Protein AF-A0A434CMQ6-F1 (afdb_monomer)

Mean predicted aligned error: 5.28 Å

Secondary structure (DSSP, 8-state):
--EEEEEES--SSS-HHHHHHHHHHSTTEEEEEE--TTT-HHHHHHHHHHHHHHHHHHHTGGGS--

Foldseek 3Di:
DEAEQEEECDDPVDHSVNSVVVQVPDPNYDYDYFYDCVVPVVRRVVRVVVSVVVSCCVPPVVPPPD

Solvent-accessible surface area (backbone atoms only — not comparable to full-atom values): 3884 Å² total; per-residue (Å²): 117,79,42,82,35,74,29,28,83,62,38,97,89,52,54,39,66,56,39,50,54,52,24,76,71,38,76,68,38,43,76,46,81,34,58,23,59,85,79,38,52,68,58,18,54,50,44,51,52,49,56,52,51,53,51,45,42,75,75,60,62,70,73,82,81,128

Sequence (6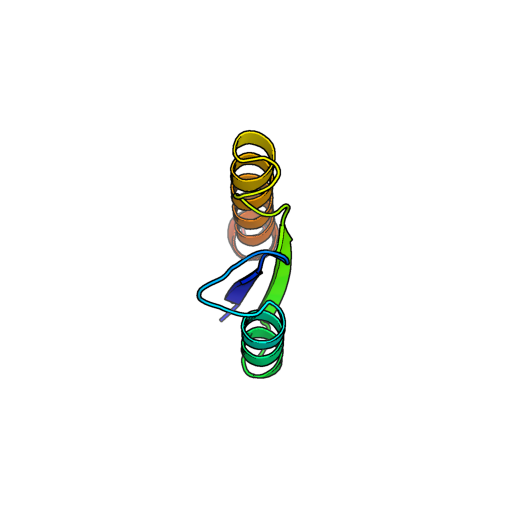6 aa):
FPTLVIGSGIDLVHPLAAARSLADAIPNATFAEVMPKATDKECHFAEIRAAIADFLDMNFNNQDQS

pLDDT: mean 88.17, std 12.18, range [44.91, 97.25]

Nearest PDB structures (foldseek):
  8ynv-assembly4_D  TM=7.731E-01  e=4.036E-01  Bacillus thuringiensis
  4y7d-assembly1_A  TM=7.075E-01  e=4.036E-01  Nakamurella multipartita DSM 44233
  5d7b-assembly1_A  TM=8.820E-01  e=1.458E+00  Corynebacterium glutamicum
  5efz-assembly3_D  TM=5.915E-01  e=1.190E+00  Pseudomonas veronii

Structure (mmCIF, N/CA/C/O backbone):
data_AF-A0A434CMQ6-F1
#
_entry.id   AF-A0A434CMQ6-F1
#
loop_
_atom_site.group_PDB
_atom_site.id
_atom_site.type_symbol
_atom_site.label_atom_id
_atom_site.label_alt_id
_atom_site.label_comp_id
_atom_site.label_asym_id
_atom_site.label_entity_id
_atom_site.label_seq_id
_atom_site.pdbx_PDB_ins_code
_atom_site.Cartn_x
_atom_site.Cartn_y
_atom_site.Cartn_z
_atom_site.occupancy
_atom_site.B_iso_or_equiv
_atom_site.auth_seq_id
_atom_site.auth_comp_id
_atom_site.auth_asym_id
_atom_site.auth_atom_id
_atom_site.pdbx_PDB_model_num
ATOM 1 N N . PHE A 1 1 ? -8.004 -4.053 13.261 1.00 80.44 1 PHE A N 1
ATOM 2 C CA . PHE A 1 1 ? -7.314 -2.762 13.089 1.00 80.44 1 PHE A CA 1
ATOM 3 C C . PHE A 1 1 ? -6.961 -2.614 11.620 1.00 80.44 1 PHE A C 1
ATOM 5 O O . PHE A 1 1 ? -6.568 -3.622 11.037 1.00 80.44 1 PHE A O 1
ATOM 12 N N . PRO A 1 2 ? -7.167 -1.437 11.012 1.00 94.12 2 PRO A N 1
ATOM 13 C CA . PRO A 1 2 ? -6.858 -1.221 9.602 1.00 94.12 2 PRO A CA 1
ATOM 14 C C . PRO A 1 2 ? -5.349 -1.356 9.366 1.00 94.12 2 PRO A C 1
ATOM 16 O O . PRO A 1 2 ? -4.553 -1.006 10.238 1.00 94.12 2 PRO A O 1
ATOM 19 N N . THR A 1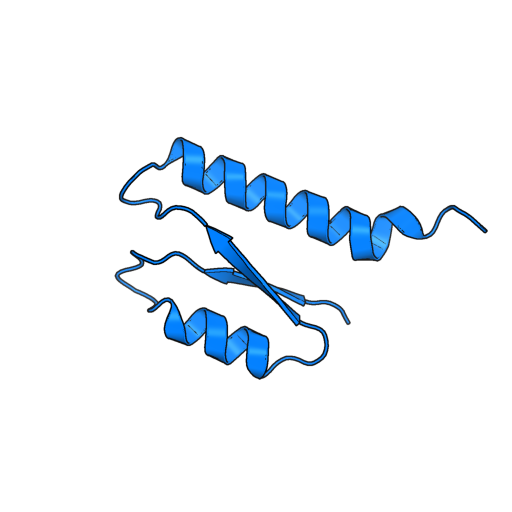 3 ? -4.955 -1.880 8.204 1.00 96.56 3 THR A N 1
ATOM 20 C CA . THR A 1 3 ? -3.541 -2.052 7.821 1.00 96.56 3 THR A CA 1
ATOM 21 C C . THR A 1 3 ? -3.328 -1.580 6.389 1.00 96.56 3 THR A C 1
ATOM 23 O O . THR A 1 3 ? -4.091 -1.950 5.505 1.00 96.56 3 THR A O 1
ATOM 26 N N . LEU A 1 4 ? -2.280 -0.797 6.143 1.00 97.12 4 LEU A N 1
ATOM 27 C CA . LEU A 1 4 ? -1.848 -0.441 4.794 1.00 97.12 4 LEU A CA 1
ATOM 28 C C . LEU A 1 4 ? -0.643 -1.298 4.403 1.00 97.12 4 LEU A C 1
ATOM 30 O O . LEU A 1 4 ? 0.362 -1.307 5.114 1.00 97.12 4 LEU A O 1
ATOM 34 N N . VAL A 1 5 ? -0.728 -1.982 3.264 1.00 96.62 5 VAL A N 1
ATOM 35 C CA . VAL A 1 5 ? 0.395 -2.706 2.659 1.00 96.62 5 VAL A CA 1
ATOM 36 C C . VAL A 1 5 ? 0.777 -2.013 1.357 1.00 96.62 5 VAL A C 1
ATOM 38 O O . VAL A 1 5 ? -0.044 -1.901 0.450 1.00 96.62 5 VAL A O 1
ATOM 41 N N . ILE A 1 6 ? 2.026 -1.557 1.260 1.00 95.50 6 ILE A N 1
ATOM 42 C CA . ILE A 1 6 ? 2.548 -0.873 0.072 1.00 95.50 6 ILE A CA 1
ATOM 43 C C . ILE A 1 6 ? 3.534 -1.794 -0.648 1.00 95.50 6 ILE A C 1
ATOM 45 O O . ILE A 1 6 ? 4.457 -2.318 -0.024 1.00 95.50 6 ILE A O 1
ATOM 49 N N . GLY A 1 7 ? 3.351 -1.979 -1.955 1.00 93.00 7 GLY A N 1
ATOM 50 C C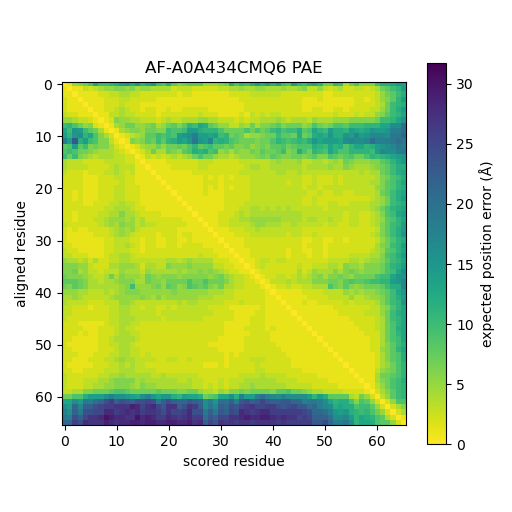A . GLY A 1 7 ? 4.263 -2.728 -2.823 1.00 93.00 7 GLY A CA 1
ATOM 51 C C . GLY A 1 7 ? 4.732 -1.903 -4.022 1.00 93.00 7 GLY A C 1
ATOM 52 O O . GLY A 1 7 ? 4.121 -0.899 -4.370 1.00 93.00 7 GLY A O 1
ATOM 53 N N . SER A 1 8 ? 5.815 -2.329 -4.672 1.00 90.06 8 SER A N 1
ATOM 54 C CA . SER A 1 8 ? 6.293 -1.734 -5.929 1.00 90.06 8 SER A CA 1
ATOM 55 C C . SER A 1 8 ? 6.723 -2.837 -6.896 1.00 90.06 8 SER A C 1
ATOM 57 O O . SER A 1 8 ? 7.367 -3.802 -6.482 1.00 90.06 8 SER A O 1
ATOM 59 N N . GLY A 1 9 ? 6.396 -2.690 -8.182 1.00 80.00 9 GLY A N 1
ATOM 60 C CA . GLY A 1 9 ? 6.622 -3.725 -9.199 1.00 80.00 9 GLY A CA 1
ATOM 61 C C . GLY A 1 9 ? 8.090 -4.099 -9.460 1.00 80.00 9 GLY A C 1
ATOM 62 O O . GLY A 1 9 ? 8.360 -5.232 -9.853 1.00 80.00 9 GLY A O 1
ATOM 63 N N . ILE A 1 10 ? 9.045 -3.191 -9.214 1.00 77.69 10 ILE A N 1
ATOM 64 C CA . ILE A 1 10 ? 10.491 -3.468 -9.315 1.00 77.69 10 ILE A CA 1
ATOM 65 C C . ILE A 1 10 ? 11.106 -3.344 -7.921 1.00 77.69 10 ILE A C 1
ATOM 67 O O . ILE A 1 10 ? 11.727 -2.339 -7.571 1.00 77.69 10 ILE A O 1
ATOM 71 N N . ASP A 1 11 ? 10.911 -4.383 -7.117 1.00 73.62 11 ASP A N 1
ATOM 72 C CA . ASP A 1 11 ? 11.642 -4.619 -5.876 1.00 73.62 11 ASP A CA 1
ATOM 73 C C . ASP A 1 11 ? 12.390 -5.959 -6.014 1.00 73.62 11 ASP A C 1
ATOM 75 O O . ASP A 1 11 ? 11.795 -7.030 -6.132 1.00 73.62 11 ASP A O 1
ATOM 79 N N . LEU A 1 12 ? 13.726 -5.875 -6.086 1.00 64.56 12 LEU A N 1
ATOM 80 C CA . LEU A 1 12 ? 14.623 -7.026 -6.272 1.00 64.56 12 LEU A CA 1
ATOM 81 C C . LEU A 1 12 ? 14.729 -7.908 -5.020 1.00 64.56 12 LEU A C 1
ATOM 83 O O . LEU A 1 12 ? 15.262 -9.014 -5.101 1.00 64.56 12 LEU A O 1
ATOM 87 N N . VAL A 1 13 ? 14.269 -7.411 -3.872 1.00 79.12 13 VAL A N 1
ATOM 88 C CA . VAL A 1 13 ? 14.311 -8.115 -2.588 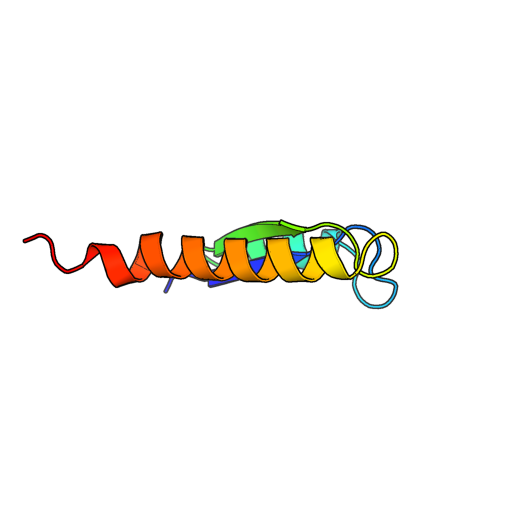1.00 79.12 13 VAL A CA 1
ATOM 89 C C . VAL A 1 13 ? 12.950 -8.743 -2.294 1.00 79.12 13 VAL A C 1
ATOM 91 O O . VAL A 1 13 ? 12.892 -9.893 -1.859 1.00 79.12 13 VAL A O 1
ATOM 94 N N . HIS A 1 14 ? 11.857 -8.033 -2.586 1.00 79.25 14 HIS A N 1
ATOM 95 C CA . HIS A 1 14 ? 10.495 -8.504 -2.335 1.00 79.25 14 HIS A CA 1
ATOM 96 C C . HIS A 1 14 ? 9.626 -8.421 -3.598 1.00 79.25 14 HIS A C 1
ATOM 98 O O . HIS A 1 14 ? 9.288 -7.326 -4.038 1.00 79.25 14 HIS A O 1
ATOM 104 N N . PRO A 1 15 ? 9.178 -9.551 -4.171 1.00 86.25 15 PRO A N 1
ATOM 105 C CA . PRO A 1 15 ? 8.244 -9.523 -5.291 1.00 86.25 15 PRO A CA 1
ATOM 106 C C . PRO A 1 15 ? 6.936 -8.816 -4.918 1.00 86.25 15 PRO A C 1
ATOM 108 O O . PRO A 1 15 ? 6.409 -9.025 -3.825 1.00 86.25 15 PRO A O 1
ATOM 111 N N . LEU A 1 16 ? 6.333 -8.087 -5.862 1.00 89.00 16 LEU A N 1
ATOM 112 C CA . LEU A 1 16 ? 5.011 -7.465 -5.690 1.00 89.00 16 LEU A CA 1
ATOM 113 C C . LEU A 1 16 ? 3.944 -8.464 -5.198 1.00 89.00 16 LEU A C 1
ATOM 115 O O . LEU A 1 16 ? 3.082 -8.132 -4.385 1.00 89.00 16 LEU A O 1
ATOM 119 N N . ALA A 1 17 ? 4.046 -9.722 -5.639 1.00 91.06 17 ALA A N 1
ATOM 120 C CA . ALA A 1 17 ? 3.174 -10.812 -5.211 1.00 91.06 17 ALA A CA 1
ATOM 121 C C . ALA A 1 17 ? 3.216 -11.066 -3.691 1.00 91.06 17 ALA A C 1
ATOM 123 O O . ALA A 1 17 ? 2.200 -11.456 -3.116 1.00 91.06 17 ALA A O 1
ATOM 124 N N . ALA A 1 18 ? 4.350 -10.815 -3.026 1.00 91.69 18 ALA A N 1
ATOM 125 C CA . ALA A 1 18 ? 4.470 -10.950 -1.577 1.00 91.69 18 ALA A CA 1
ATOM 126 C C . ALA A 1 18 ? 3.654 -9.871 -0.850 1.00 91.69 18 ALA A C 1
ATOM 128 O O . ALA A 1 18 ? 2.923 -10.189 0.085 1.00 91.69 18 ALA A O 1
ATOM 129 N N . ALA A 1 19 ? 3.711 -8.620 -1.321 1.00 93.69 19 ALA A N 1
ATOM 130 C CA . ALA A 1 19 ? 2.917 -7.526 -0.764 1.00 93.69 19 ALA A CA 1
ATOM 131 C C . ALA A 1 19 ? 1.410 -7.775 -0.947 1.00 93.69 19 ALA A C 1
ATOM 133 O O . ALA A 1 19 ? 0.628 -7.575 -0.020 1.00 93.69 19 ALA A O 1
ATOM 134 N N . ARG A 1 20 ? 1.006 -8.304 -2.107 1.00 94.31 20 ARG A N 1
ATOM 135 C CA . ARG A 1 20 ? -0.394 -8.669 -2.353 1.00 94.31 20 ARG A CA 1
ATOM 136 C C . ARG A 1 20 ? -0.866 -9.816 -1.461 1.00 94.31 20 ARG A C 1
ATOM 138 O O . ARG A 1 20 ? -1.891 -9.689 -0.805 1.00 94.31 20 ARG A O 1
ATOM 145 N N . SER A 1 21 ? -0.065 -10.876 -1.358 1.00 95.38 21 SER A N 1
ATOM 146 C CA . SER A 1 21 ? -0.356 -12.010 -0.469 1.00 95.38 21 SER A CA 1
ATOM 147 C C . SER A 1 21 ? -0.481 -11.574 0.993 1.00 95.38 21 SER A C 1
ATOM 149 O O . SER A 1 21 ? -1.327 -12.081 1.723 1.00 95.38 21 SER A O 1
ATOM 151 N N . LEU A 1 22 ? 0.349 -10.620 1.427 1.00 95.19 22 LEU A N 1
ATOM 152 C CA . LEU A 1 22 ? 0.286 -10.075 2.778 1.00 95.19 22 LEU A CA 1
ATOM 153 C C . LEU A 1 22 ? -1.002 -9.278 3.017 1.00 95.19 22 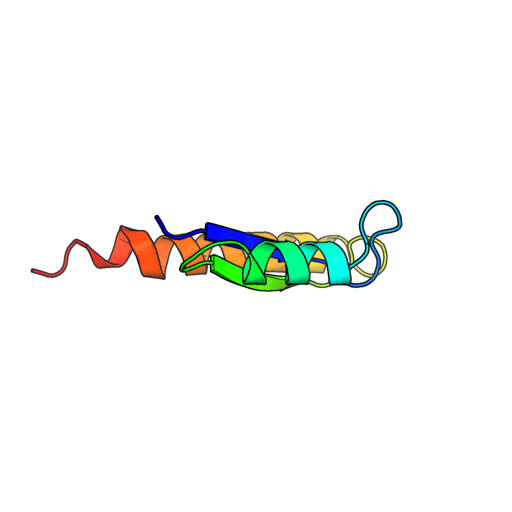LEU A C 1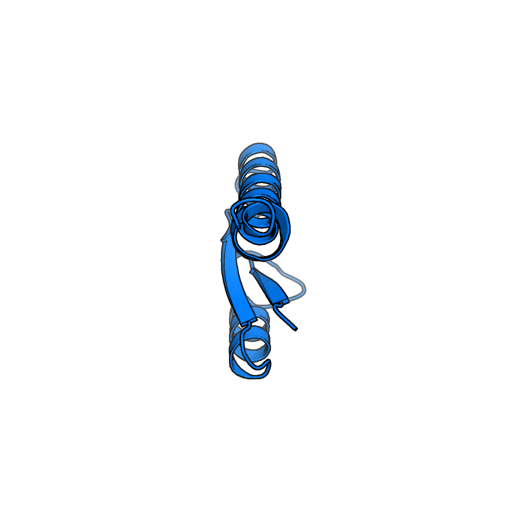
ATOM 155 O O . LEU A 1 22 ? -1.616 -9.434 4.068 1.00 95.19 22 LEU A O 1
ATOM 159 N N . ALA A 1 23 ? -1.426 -8.457 2.053 1.00 96.44 23 ALA A N 1
ATOM 160 C CA . ALA A 1 23 ? -2.687 -7.728 2.150 1.00 96.44 23 ALA A CA 1
ATOM 161 C C . ALA A 1 23 ? -3.891 -8.681 2.201 1.00 96.44 23 ALA A C 1
ATOM 163 O O . ALA A 1 23 ? -4.759 -8.517 3.053 1.00 96.44 23 ALA A O 1
ATOM 164 N N . ASP A 1 24 ? -3.900 -9.723 1.368 1.00 96.12 24 ASP A N 1
ATOM 165 C CA . ASP A 1 24 ? -4.979 -10.720 1.342 1.00 96.12 24 ASP A CA 1
ATOM 166 C C . ASP A 1 24 ? -5.072 -11.522 2.657 1.00 96.12 24 ASP A C 1
ATOM 168 O O . ASP A 1 24 ? -6.150 -11.974 3.046 1.00 96.12 24 ASP A O 1
ATOM 172 N N . ALA A 1 25 ? -3.952 -11.693 3.368 1.00 97.19 25 ALA A N 1
ATOM 173 C CA . ALA A 1 25 ? -3.896 -12.426 4.631 1.00 97.19 25 ALA A CA 1
ATOM 174 C C . ALA A 1 25 ? -4.351 -11.607 5.854 1.00 97.19 25 ALA A C 1
ATOM 176 O O . ALA A 1 25 ? -4.666 -12.192 6.894 1.00 97.19 25 ALA A O 1
ATOM 177 N N . ILE A 1 26 ? -4.367 -10.272 5.767 1.00 96.12 26 ILE A N 1
ATOM 178 C CA . ILE A 1 26 ? -4.672 -9.392 6.901 1.00 96.12 26 ILE A CA 1
ATOM 179 C C . ILE A 1 26 ? -6.120 -8.883 6.793 1.00 96.12 26 ILE A C 1
ATOM 181 O O . ILE A 1 26 ? -6.460 -8.166 5.852 1.00 96.12 26 ILE A O 1
ATOM 185 N N . PRO A 1 27 ? -6.994 -9.173 7.776 1.00 95.12 27 PRO A N 1
ATOM 186 C CA . PRO A 1 27 ? -8.357 -8.654 7.768 1.00 95.12 27 PRO A CA 1
ATOM 187 C C . PRO A 1 27 ? -8.396 -7.120 7.774 1.00 95.12 27 PRO A C 1
ATOM 189 O O . PRO A 1 27 ? -7.811 -6.483 8.652 1.00 95.12 27 PRO A O 1
ATOM 192 N N . ASN A 1 28 ? -9.176 -6.538 6.859 1.00 92.00 28 ASN A N 1
ATOM 193 C CA . ASN A 1 28 ? -9.309 -5.086 6.660 1.00 92.00 28 ASN A CA 1
ATOM 194 C C . ASN A 1 28 ? -8.001 -4.391 6.240 1.00 92.00 28 ASN A C 1
ATOM 196 O O . ASN A 1 28 ? -7.792 -3.217 6.560 1.00 92.00 28 ASN A O 1
ATOM 200 N N . ALA A 1 29 ? -7.102 -5.112 5.567 1.00 96.50 29 ALA A N 1
ATOM 201 C CA . ALA A 1 29 ? -5.963 -4.489 4.920 1.00 96.50 29 ALA A CA 1
ATOM 202 C C . ALA A 1 29 ? -6.347 -3.847 3.583 1.00 96.50 29 ALA A C 1
ATOM 204 O O . ALA A 1 29 ? -7.170 -4.364 2.828 1.00 96.50 29 ALA A O 1
ATOM 205 N N . THR A 1 30 ? -5.680 -2.738 3.286 1.00 95.69 30 THR A N 1
ATOM 206 C CA . THR A 1 30 ? -5.697 -2.072 1.987 1.00 95.69 30 THR A CA 1
ATOM 207 C C . THR A 1 30 ? -4.330 -2.243 1.344 1.00 95.69 30 THR A C 1
ATOM 209 O O . THR A 1 30 ? -3.301 -2.072 2.001 1.00 95.69 30 THR A O 1
ATOM 212 N N . PHE A 1 31 ? -4.316 -2.562 0.054 1.00 96.50 31 PHE A N 1
ATOM 213 C CA . PHE A 1 31 ? -3.098 -2.652 -0.739 1.00 96.50 31 PHE A CA 1
ATOM 214 C C . PHE A 1 31 ? -2.941 -1.420 -1.635 1.00 96.50 31 PHE A C 1
ATOM 216 O O . PHE A 1 31 ? -3.895 -1.029 -2.308 1.00 96.50 31 PHE A O 1
ATOM 223 N N . ALA A 1 32 ? -1.737 -0.850 -1.677 1.00 96.25 32 ALA A N 1
ATOM 224 C CA . ALA A 1 32 ? -1.359 0.205 -2.610 1.00 96.25 32 ALA A CA 1
ATOM 225 C C . ALA A 1 32 ? -0.095 -0.200 -3.377 1.00 96.25 32 ALA A C 1
ATOM 227 O O . ALA A 1 32 ? 0.919 -0.572 -2.783 1.00 96.25 32 ALA A O 1
ATOM 228 N N . GLU A 1 33 ? -0.147 -0.112 -4.702 1.00 95.19 33 GLU A N 1
ATOM 229 C CA . GLU A 1 33 ? 1.035 -0.240 -5.550 1.00 95.19 33 GLU A CA 1
ATOM 230 C C . GLU A 1 33 ? 1.568 1.153 -5.883 1.00 95.19 33 GLU A C 1
ATOM 232 O O . GLU A 1 33 ? 0.793 2.034 -6.249 1.00 95.19 33 GLU A O 1
ATOM 237 N N . VAL A 1 34 ? 2.879 1.341 -5.743 1.00 94.38 34 VAL A N 1
ATOM 238 C CA . VAL A 1 34 ? 3.565 2.598 -6.062 1.00 94.38 34 VAL A CA 1
ATOM 239 C C . VAL A 1 34 ? 4.623 2.388 -7.136 1.00 94.38 34 VAL A C 1
ATOM 241 O O . VAL A 1 34 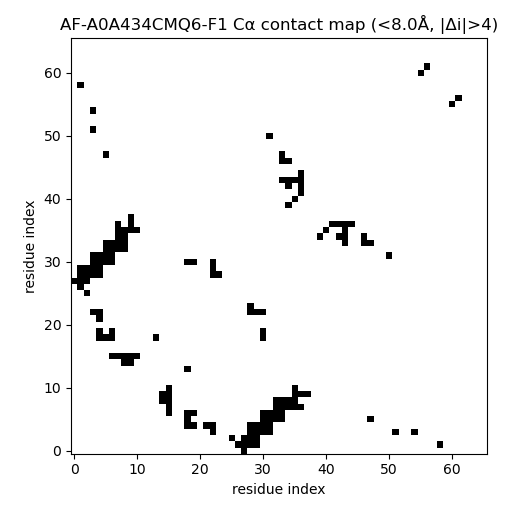? 5.162 1.286 -7.310 1.00 94.38 34 VAL A O 1
ATOM 244 N N . MET A 1 35 ? 4.972 3.475 -7.817 1.00 90.81 35 MET A N 1
ATOM 245 C CA . MET A 1 35 ? 6.049 3.540 -8.787 1.00 90.81 35 MET A CA 1
ATOM 246 C C . MET A 1 35 ? 7.329 2.953 -8.208 1.00 90.81 35 MET A C 1
ATOM 248 O O . MET A 1 35 ? 7.681 3.264 -7.069 1.00 90.81 35 MET A O 1
ATOM 252 N N . PRO A 1 36 ? 8.072 2.120 -8.951 1.00 88.88 36 PRO A N 1
ATOM 253 C CA . PRO A 1 36 ? 9.281 1.547 -8.403 1.00 88.88 36 PRO A CA 1
ATOM 254 C C . PRO A 1 36 ? 10.372 2.583 -8.179 1.00 88.88 36 PRO A C 1
ATOM 256 O O . PRO A 1 36 ? 10.702 3.373 -9.065 1.00 88.88 36 PRO A O 1
ATOM 259 N N . LYS A 1 37 ? 11.023 2.502 -7.016 1.00 84.94 37 LYS A N 1
ATOM 260 C CA . LYS A 1 37 ? 12.143 3.379 -6.642 1.00 84.94 37 LYS A CA 1
ATOM 261 C C . LYS A 1 37 ? 13.278 3.377 -7.670 1.00 84.94 37 LYS A C 1
ATOM 263 O O . LYS A 1 37 ? 13.983 4.373 -7.804 1.00 84.94 37 LYS A O 1
ATOM 268 N N . ALA A 1 38 ? 13.478 2.245 -8.346 1.00 84.50 38 ALA A N 1
ATOM 269 C CA . ALA A 1 38 ? 14.502 2.068 -9.370 1.00 84.50 38 ALA A CA 1
ATOM 270 C C . ALA A 1 38 ? 14.178 2.799 -10.685 1.00 84.50 38 ALA A C 1
ATOM 272 O O . ALA A 1 38 ? 15.096 3.103 -11.440 1.00 84.50 38 ALA A O 1
ATOM 273 N N . THR A 1 39 ? 12.899 3.074 -10.954 1.00 85.31 39 THR A N 1
ATOM 274 C CA . THR A 1 39 ? 12.438 3.751 -12.173 1.00 85.31 39 THR A CA 1
ATOM 275 C C . THR A 1 39 ? 12.324 5.252 -11.957 1.00 85.31 39 THR A C 1
ATOM 277 O O . THR A 1 39 ? 12.841 6.022 -12.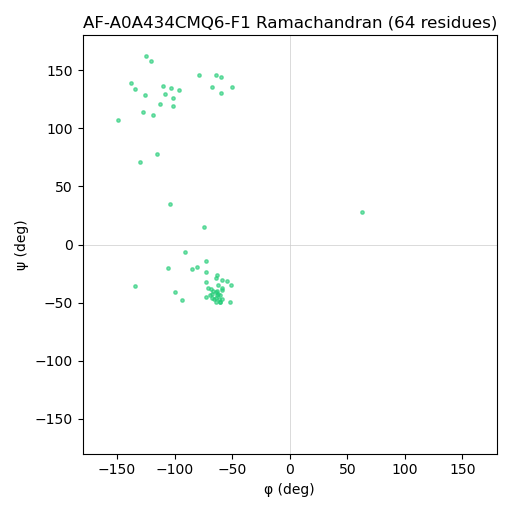759 1.00 85.31 39 THR A O 1
ATOM 280 N N . ASP A 1 40 ? 11.687 5.665 -10.860 1.00 88.44 40 ASP A N 1
ATOM 281 C CA . ASP A 1 40 ? 11.561 7.069 -10.481 1.00 88.44 40 ASP A CA 1
ATOM 282 C C . ASP A 1 40 ? 11.499 7.190 -8.956 1.00 88.44 40 ASP A C 1
ATOM 284 O O . ASP A 1 40 ? 10.514 6.844 -8.301 1.00 88.44 40 ASP A O 1
ATOM 288 N N . LYS A 1 41 ? 12.591 7.685 -8.375 1.00 89.00 41 LYS A N 1
ATOM 289 C CA . LYS A 1 41 ? 12.734 7.814 -6.927 1.00 89.00 41 LYS A CA 1
ATOM 290 C C . LYS A 1 41 ? 11.835 8.911 -6.356 1.00 89.00 41 LYS A C 1
ATOM 292 O O . LYS A 1 41 ? 11.346 8.753 -5.238 1.00 89.00 41 LYS A O 1
ATOM 297 N N . GLU A 1 42 ? 11.657 10.021 -7.066 1.00 92.06 42 GLU A N 1
ATOM 298 C CA . GLU A 1 42 ? 10.871 11.150 -6.561 1.00 92.06 42 GLU A CA 1
ATOM 299 C C . GLU A 1 42 ? 9.387 10.803 -6.567 1.00 92.06 42 GLU A C 1
ATOM 301 O O . GLU A 1 42 ? 8.716 10.981 -5.544 1.00 92.06 42 GLU A O 1
ATOM 306 N N . CYS A 1 43 ? 8.919 10.207 -7.666 1.00 90.88 43 CYS A N 1
ATOM 307 C CA . CYS A 1 43 ? 7.557 9.710 -7.797 1.00 90.88 43 CYS A CA 1
ATOM 308 C C . CYS A 1 43 ? 7.259 8.613 -6.762 1.00 90.88 43 CYS A C 1
ATOM 310 O O . CYS A 1 43 ? 6.290 8.736 -6.016 1.00 90.88 43 CYS A O 1
ATOM 312 N N . HIS A 1 44 ? 8.156 7.632 -6.591 1.00 92.06 44 HIS A N 1
ATOM 313 C CA . HIS A 1 44 ? 8.016 6.579 -5.576 1.00 92.06 44 HIS A CA 1
ATOM 314 C C . HIS A 1 44 ? 7.756 7.140 -4.170 1.00 92.06 44 HIS A C 1
ATOM 316 O O . HIS A 1 44 ? 6.833 6.721 -3.472 1.00 92.06 44 HIS A O 1
ATOM 322 N N . PHE A 1 45 ? 8.558 8.117 -3.733 1.00 94.06 45 PHE A N 1
ATOM 323 C CA . PHE A 1 45 ? 8.373 8.702 -2.406 1.00 94.06 45 PHE A CA 1
ATOM 324 C C . PHE A 1 45 ? 7.143 9.607 -2.313 1.00 94.06 45 PHE A C 1
ATOM 326 O O . PHE A 1 45 ? 6.557 9.706 -1.233 1.00 94.06 45 PHE A O 1
ATOM 333 N N . ALA A 1 46 ? 6.771 10.293 -3.395 1.00 96.06 46 ALA A N 1
ATOM 334 C CA . ALA A 1 46 ? 5.553 11.094 -3.431 1.00 96.06 46 ALA A CA 1
ATOM 335 C C . ALA A 1 46 ? 4.309 10.211 -3.266 1.00 96.06 46 ALA A C 1
ATOM 337 O O . ALA A 1 46 ? 3.473 10.505 -2.412 1.00 96.06 46 ALA A O 1
ATOM 338 N N . GLU A 1 47 ? 4.244 9.098 -3.991 1.00 96.69 47 GLU A N 1
ATOM 339 C CA . GLU A 1 47 ? 3.126 8.157 -3.928 1.00 96.69 47 GLU A CA 1
ATOM 340 C C . GLU A 1 47 ? 3.048 7.426 -2.584 1.00 96.69 47 GLU A C 1
ATOM 342 O O . GLU A 1 47 ? 1.959 7.293 -2.032 1.00 96.69 47 GLU A O 1
ATOM 347 N N . ILE A 1 48 ? 4.184 7.042 -1.982 1.00 96.06 48 ILE A N 1
ATOM 348 C CA . ILE A 1 48 ? 4.188 6.479 -0.618 1.00 96.06 48 ILE A CA 1
ATOM 349 C C . ILE A 1 48 ? 3.589 7.467 0.385 1.00 96.06 48 ILE A C 1
ATOM 351 O O . ILE A 1 48 ? 2.772 7.084 1.222 1.00 96.06 48 ILE A O 1
ATOM 355 N N . ARG A 1 49 ? 4.001 8.741 0.327 1.00 97.25 49 ARG A N 1
ATOM 356 C CA . ARG A 1 49 ? 3.477 9.763 1.245 1.00 97.25 49 ARG A CA 1
ATOM 357 C C . ARG A 1 49 ? 1.982 9.984 1.041 1.00 97.25 49 ARG A C 1
ATOM 359 O O . ARG A 1 49 ? 1.278 10.106 2.037 1.00 97.25 49 ARG A O 1
ATOM 366 N N . ALA A 1 50 ? 1.521 10.010 -0.209 1.00 97.06 50 ALA A N 1
ATOM 367 C CA . ALA A 1 50 ? 0.101 10.118 -0.527 1.00 97.06 50 ALA A CA 1
ATOM 368 C C . ALA A 1 50 ? -0.688 8.927 0.041 1.00 97.06 50 ALA A C 1
ATOM 370 O O . ALA A 1 50 ? -1.622 9.133 0.806 1.00 97.06 50 ALA A O 1
ATOM 371 N N . ALA A 1 51 ? -0.233 7.692 -0.201 1.00 97.06 51 ALA A N 1
ATOM 372 C CA . ALA A 1 51 ? -0.892 6.486 0.300 1.00 97.06 51 ALA A CA 1
ATOM 373 C C . ALA A 1 51 ? -0.997 6.449 1.837 1.00 97.06 51 ALA A C 1
ATOM 375 O O . ALA A 1 51 ? -2.017 6.030 2.382 1.00 97.06 51 ALA A O 1
ATOM 376 N N . ILE A 1 52 ? 0.043 6.900 2.549 1.00 96.75 52 ILE A N 1
ATOM 377 C CA . ILE A 1 52 ? 0.014 7.005 4.016 1.00 96.75 52 ILE A CA 1
ATOM 378 C C . ILE A 1 52 ? -0.974 8.086 4.466 1.00 96.75 52 ILE A C 1
ATOM 380 O O . ILE A 1 52 ? -1.741 7.845 5.397 1.00 96.75 52 ILE A O 1
ATOM 384 N N . ALA A 1 53 ? -0.951 9.263 3.836 1.00 95.88 53 ALA A N 1
ATOM 385 C CA . ALA A 1 53 ? -1.848 10.361 4.185 1.00 95.88 53 ALA A CA 1
ATOM 386 C C . ALA A 1 53 ? -3.317 9.956 4.002 1.00 95.88 53 ALA A C 1
ATOM 388 O O . ALA A 1 53 ? -4.093 10.075 4.949 1.00 95.88 53 ALA A O 1
ATOM 389 N N . ASP A 1 54 ? -3.658 9.384 2.846 1.00 95.06 54 ASP A N 1
ATOM 390 C CA . ASP A 1 54 ? -5.009 8.912 2.534 1.00 95.06 54 ASP A CA 1
ATOM 391 C C . ASP A 1 54 ? -5.460 7.832 3.524 1.00 95.06 54 ASP A C 1
ATOM 393 O O . ASP A 1 54 ? -6.569 7.876 4.055 1.00 95.06 54 ASP A O 1
ATOM 397 N N . PHE A 1 55 ? -4.581 6.877 3.847 1.00 95.38 55 PHE A N 1
ATOM 398 C CA . PHE A 1 55 ? -4.896 5.832 4.816 1.00 95.38 55 PHE A CA 1
ATOM 399 C C . PHE A 1 55 ? -5.183 6.393 6.211 1.00 95.38 55 PHE A C 1
ATOM 401 O O . PHE A 1 55 ? -6.124 5.941 6.870 1.00 95.38 55 PHE A O 1
ATOM 408 N N . LEU A 1 56 ? -4.386 7.361 6.671 1.00 94.56 56 LEU A N 1
ATOM 409 C CA . LEU A 1 56 ? -4.600 7.994 7.969 1.00 94.56 56 LEU A CA 1
ATOM 410 C C . LEU A 1 56 ? -5.898 8.803 7.992 1.00 94.56 56 LEU A C 1
ATOM 412 O O . LEU A 1 56 ? -6.649 8.729 8.966 1.00 94.56 56 LEU A O 1
ATOM 416 N N . ASP A 1 57 ? -6.193 9.511 6.906 1.00 92.75 57 ASP A N 1
ATOM 417 C CA . ASP A 1 57 ? -7.402 10.317 6.789 1.00 92.75 57 ASP A CA 1
ATOM 418 C C . ASP A 1 57 ? -8.670 9.456 6.840 1.00 92.75 57 ASP A C 1
ATOM 420 O O . ASP A 1 57 ? -9.554 9.660 7.679 1.00 92.75 57 ASP A O 1
ATOM 424 N N . MET A 1 58 ? -8.695 8.396 6.027 1.00 90.25 58 MET A N 1
ATOM 425 C CA . MET A 1 58 ? -9.820 7.466 5.930 1.00 90.25 58 MET A CA 1
ATOM 426 C C . MET A 1 58 ? -10.104 6.717 7.236 1.00 90.25 58 MET A C 1
ATOM 428 O O . MET A 1 58 ? -11.262 6.409 7.516 1.00 90.25 58 MET A O 1
ATOM 432 N N . ASN A 1 59 ? -9.068 6.388 8.012 1.00 91.06 59 ASN A N 1
ATOM 433 C CA . ASN A 1 59 ? -9.205 5.483 9.157 1.00 91.06 59 ASN A CA 1
ATOM 434 C C . ASN A 1 59 ? -9.161 6.177 10.522 1.00 91.06 59 ASN A C 1
ATOM 436 O O . ASN A 1 59 ? -9.612 5.580 11.499 1.00 91.06 59 ASN A O 1
ATOM 440 N N . PHE A 1 60 ? -8.615 7.392 10.613 1.00 85.50 60 PHE A N 1
ATOM 441 C CA . PHE A 1 60 ? -8.355 8.034 11.905 1.00 85.50 60 PHE A CA 1
ATOM 442 C C . PHE A 1 60 ? -8.785 9.503 11.971 1.00 85.50 60 PHE A C 1
ATOM 444 O O . PHE A 1 60 ? -9.282 9.910 13.017 1.00 85.50 60 PHE A O 1
ATOM 451 N N . ASN A 1 61 ? -8.670 10.288 10.893 1.00 74.44 61 ASN A N 1
ATOM 452 C CA . ASN A 1 61 ? -9.034 11.716 10.945 1.00 74.44 61 ASN A CA 1
ATOM 453 C C . ASN A 1 61 ? -10.533 11.979 10.721 1.00 74.44 61 ASN A C 1
ATOM 455 O O . ASN A 1 61 ? -11.054 12.988 11.185 1.00 74.44 61 ASN A O 1
ATOM 459 N N . ASN A 1 62 ? -11.263 11.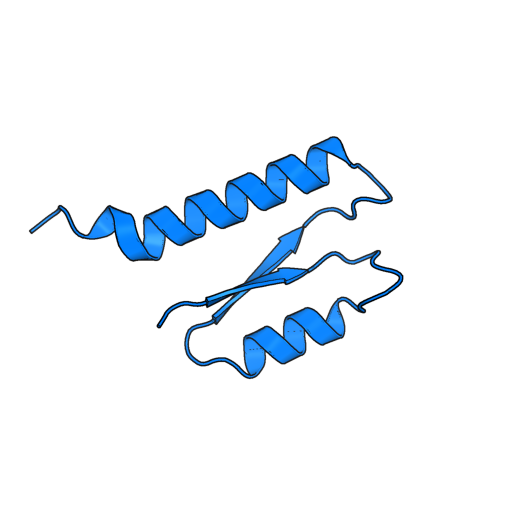049 10.097 1.00 59.88 62 ASN A N 1
ATOM 460 C CA . ASN A 1 62 ? -12.727 11.125 9.965 1.00 59.88 62 ASN A CA 1
ATOM 461 C C . ASN A 1 62 ? -13.500 10.811 11.269 1.00 59.88 62 ASN A C 1
ATOM 463 O O . ASN A 1 62 ? -14.698 10.538 11.224 1.00 59.88 62 ASN A O 1
ATOM 467 N N . GLN A 1 63 ? -12.840 10.814 12.432 1.00 56.16 63 GLN A N 1
ATOM 468 C CA . GLN A 1 63 ? -13.460 10.527 13.734 1.00 56.16 63 GLN A CA 1
ATOM 469 C C . GLN A 1 63 ? -13.996 11.782 14.462 1.00 56.16 63 GLN A C 1
ATOM 471 O O . GLN A 1 63 ? -14.695 11.629 15.458 1.00 56.16 63 GLN A O 1
ATOM 476 N N . ASP A 1 64 ? -13.756 12.997 13.948 1.00 54.16 64 ASP A N 1
ATOM 477 C CA . ASP A 1 64 ? -14.181 14.274 14.567 1.00 54.16 64 ASP A CA 1
ATOM 478 C C . ASP A 1 64 ? -15.399 14.927 13.871 1.00 54.16 64 ASP A C 1
ATOM 480 O O . ASP A 1 64 ? -15.509 16.150 13.754 1.00 54.16 64 ASP A O 1
ATOM 484 N N . GLN A 1 65 ? -16.332 14.118 13.364 1.00 49.44 65 GLN A N 1
ATOM 485 C CA . GLN A 1 65 ? -17.628 14.589 12.853 1.00 49.44 65 GLN A CA 1
ATOM 486 C C . GLN A 1 65 ? -18.750 13.742 13.475 1.00 49.44 65 GLN A C 1
ATOM 488 O O . GLN A 1 65 ? -19.351 12.889 12.818 1.00 49.44 65 GLN A O 1
ATOM 493 N N . SER A 1 66 ? -19.002 13.918 14.773 1.00 44.91 66 SER A N 1
ATOM 494 C CA . SER A 1 66 ? -20.189 13.414 15.488 1.00 44.91 66 SER A CA 1
ATOM 495 C C . SER A 1 66 ? -20.541 14.334 16.648 1.00 44.91 66 SER A C 1
ATOM 497 O O . SER A 1 66 ? -19.600 14.786 17.335 1.00 44.91 66 SER A O 1
#

Radius of gyration: 13.33 Å; Cα contacts (8 Å, |Δi|>4): 80; chains: 1; bounding box: 35×27×28 Å